Protein AF-A0A963MAW8-F1 (afdb_monomer_lite)

pLDDT: mean 95.19, std 5.26, range [66.62, 98.81]

Secondary structure (DSSP, 8-state):
-EEEE--S----SS-S-HHHHHHHHHHHHH-SSS-EEEEE-TT----HHHHHH-SEEEE---SS---HHHHHHHHHHHHHHHHTTS---------------GGGG-SSSSTHHHHHHHHHHHHHH-TT----------TTS--

Structure (mmCIF, N/CA/C/O backbone):
data_AF-A0A963MAW8-F1
#
_entry.id   AF-A0A963MAW8-F1
#
loop_
_atom_site.group_PDB
_atom_site.id
_atom_site.type_symbol
_atom_site.label_atom_id
_atom_site.label_alt_id
_atom_site.label_comp_id
_atom_site.label_asym_id
_atom_site.label_entity_id
_atom_site.label_seq_id
_atom_site.pdbx_PDB_ins_code
_atom_site.Cartn_x
_atom_site.Cartn_y
_atom_site.Cartn_z
_atom_site.occupancy
_atom_site.B_iso_or_equiv
_atom_site.auth_seq_id
_atom_site.auth_comp_id
_atom_site.auth_asym_id
_atom_site.auth_atom_id
_atom_site.pdbx_PDB_model_num
ATOM 1 N N . GLY A 1 1 ? -6.400 -2.113 16.312 1.00 95.81 1 GLY A N 1
ATOM 2 C CA . GLY A 1 1 ? -6.213 -2.102 14.851 1.00 95.81 1 GLY A CA 1
ATOM 3 C C . GLY A 1 1 ? -5.444 -3.337 14.445 1.00 95.81 1 GLY A C 1
ATOM 4 O O . GLY A 1 1 ? -4.851 -3.975 15.309 1.00 95.81 1 GLY A O 1
ATOM 5 N N . ILE A 1 2 ? -5.472 -3.681 13.165 1.00 98.56 2 ILE A N 1
ATOM 6 C CA . ILE A 1 2 ? -4.675 -4.765 12.582 1.00 98.56 2 ILE A CA 1
ATOM 7 C C . ILE A 1 2 ? -3.672 -4.147 11.616 1.00 98.56 2 ILE A C 1
ATOM 9 O O . ILE A 1 2 ? -4.022 -3.232 10.874 1.00 98.56 2 ILE A O 1
ATOM 13 N N . ILE A 1 3 ? -2.443 -4.656 11.621 1.00 98.56 3 ILE A N 1
ATOM 14 C CA . ILE A 1 3 ? -1.446 -4.355 10.597 1.00 98.56 3 ILE A CA 1
ATOM 15 C C . ILE A 1 3 ? -0.981 -5.657 9.950 1.00 98.56 3 ILE A C 1
ATOM 17 O O . ILE A 1 3 ? -0.649 -6.612 10.653 1.00 98.56 3 ILE A O 1
ATOM 21 N N . LEU A 1 4 ? -0.982 -5.702 8.620 1.00 98.75 4 LEU A N 1
ATOM 22 C CA . LEU A 1 4 ? -0.519 -6.846 7.836 1.00 98.75 4 LEU A CA 1
ATOM 23 C C . LEU A 1 4 ? 0.638 -6.414 6.934 1.00 98.75 4 LEU A C 1
ATOM 25 O O . LEU A 1 4 ? 0.575 -5.358 6.312 1.00 98.75 4 LEU A O 1
ATOM 29 N N . GLY A 1 5 ? 1.678 -7.239 6.839 1.00 98.44 5 GLY A N 1
ATOM 30 C CA . GLY A 1 5 ? 2.670 -7.124 5.770 1.00 98.44 5 GLY A CA 1
ATOM 31 C C . GLY A 1 5 ? 2.288 -8.067 4.643 1.00 98.44 5 GLY A C 1
ATOM 32 O O . GLY A 1 5 ? 2.385 -9.279 4.825 1.00 98.44 5 GLY A O 1
ATOM 33 N N . LEU A 1 6 ? 1.824 -7.525 3.519 1.00 98.44 6 LEU A N 1
ATOM 34 C CA . LEU A 1 6 ? 1.390 -8.296 2.354 1.00 98.44 6 LEU A CA 1
ATOM 35 C C . LEU A 1 6 ? 2.235 -7.912 1.138 1.00 98.44 6 LEU A C 1
ATOM 37 O O . LEU A 1 6 ? 2.795 -6.821 1.077 1.00 98.44 6 LEU A O 1
ATOM 41 N N . HIS A 1 7 ? 2.324 -8.799 0.150 1.00 97.56 7 HIS A N 1
ATOM 42 C CA . HIS A 1 7 ? 3.014 -8.457 -1.091 1.00 97.56 7 HIS A CA 1
ATOM 43 C C . HIS A 1 7 ? 2.157 -7.508 -1.942 1.00 97.56 7 HIS A C 1
ATOM 45 O O . HIS A 1 7 ? 2.654 -6.513 -2.458 1.00 97.56 7 HIS A O 1
ATOM 51 N N . GLY A 1 8 ? 0.857 -7.787 -2.069 1.00 96.69 8 GLY A N 1
ATOM 52 C CA . GLY A 1 8 ? -0.088 -7.014 -2.877 1.00 96.69 8 GLY A CA 1
ATOM 53 C C . GLY A 1 8 ? -0.189 -7.460 -4.333 1.00 96.69 8 GLY A C 1
ATOM 54 O O . GLY A 1 8 ? -0.712 -6.711 -5.148 1.00 96.69 8 GLY A O 1
ATOM 55 N N . ALA A 1 9 ? 0.366 -8.620 -4.678 1.00 95.88 9 ALA A N 1
ATOM 56 C CA . ALA A 1 9 ? 0.284 -9.207 -6.019 1.00 95.88 9 ALA A CA 1
ATOM 57 C C . ALA A 1 9 ? 0.028 -10.724 -5.944 1.00 95.88 9 ALA A C 1
ATOM 59 O O . ALA A 1 9 ? 0.452 -11.476 -6.822 1.00 95.88 9 ALA A O 1
ATOM 60 N N . MET A 1 10 ? -0.595 -11.190 -4.857 1.00 96.00 10 MET A N 1
ATOM 61 C CA . MET A 1 10 ? -0.922 -12.597 -4.676 1.00 96.00 10 MET A CA 1
ATOM 62 C C . MET A 1 10 ? -2.100 -12.967 -5.572 1.00 96.00 10 MET A C 1
ATOM 64 O O . MET A 1 10 ? -3.192 -12.422 -5.443 1.00 96.00 10 MET A O 1
ATOM 68 N N . VAL A 1 11 ? -1.874 -13.967 -6.415 1.00 95.12 11 VAL A N 1
ATOM 69 C CA . VAL A 1 11 ? -2.912 -14.651 -7.188 1.00 95.12 11 VAL A CA 1
ATOM 70 C C . VAL A 1 11 ? -3.123 -16.031 -6.575 1.00 95.12 11 VAL A C 1
ATOM 72 O O . VAL A 1 11 ? -2.165 -16.672 -6.132 1.00 95.12 11 VAL A O 1
ATOM 75 N N . THR A 1 12 ? -4.370 -16.486 -6.531 1.00 94.00 12 THR A N 1
ATOM 76 C CA . THR A 1 12 ? -4.739 -17.820 -6.043 1.00 94.00 12 THR A CA 1
ATOM 77 C C . THR A 1 12 ? -5.367 -18.643 -7.167 1.00 94.00 12 THR A C 1
ATOM 79 O O . THR A 1 12 ? -5.645 -18.134 -8.247 1.00 94.00 12 THR A O 1
ATOM 82 N N . ASP A 1 13 ? -5.595 -19.931 -6.931 1.00 95.25 13 ASP A N 1
ATOM 83 C CA . ASP A 1 13 ? -6.263 -20.824 -7.884 1.00 95.25 13 ASP A CA 1
ATOM 84 C C . ASP A 1 13 ? -7.767 -20.542 -8.046 1.00 95.25 13 ASP A C 1
ATOM 86 O O . ASP A 1 13 ? -8.356 -20.931 -9.054 1.00 95.25 13 ASP A O 1
ATOM 90 N N . PHE A 1 14 ? -8.395 -19.871 -7.076 1.00 95.56 14 PHE A N 1
ATOM 91 C CA . PHE A 1 14 ? -9.832 -19.582 -7.082 1.00 95.56 14 PHE A CA 1
ATOM 92 C C . PHE A 1 14 ? -10.177 -18.089 -7.221 1.00 95.56 14 PHE A C 1
ATOM 94 O O . PHE A 1 14 ? -11.348 -17.765 -7.434 1.00 95.56 14 PHE A O 1
ATOM 101 N N . CYS A 1 15 ? -9.207 -17.177 -7.082 1.00 94.69 15 CYS A N 1
ATOM 102 C CA . CYS A 1 15 ? -9.384 -15.747 -7.337 1.00 94.69 15 CYS A CA 1
ATOM 103 C C . CYS A 1 15 ? -8.078 -15.022 -7.703 1.00 94.69 15 CYS A C 1
ATOM 105 O O . CYS A 1 15 ? -6.996 -15.338 -7.200 1.00 94.69 15 CYS A O 1
ATOM 107 N N . ASP A 1 16 ? -8.237 -13.980 -8.516 1.00 95.06 16 ASP A N 1
ATOM 108 C CA . ASP A 1 16 ? -7.158 -13.133 -9.034 1.00 95.06 16 ASP A CA 1
ATOM 109 C C . ASP A 1 16 ? -6.586 -12.168 -7.984 1.00 95.06 16 ASP A C 1
ATOM 111 O O . ASP A 1 16 ? -5.394 -11.878 -7.971 1.00 95.06 16 ASP A O 1
ATOM 115 N N . ASP A 1 17 ? -7.438 -11.687 -7.075 1.00 96.44 17 ASP A N 1
ATOM 116 C CA . ASP A 1 17 ? -7.090 -10.726 -6.025 1.00 96.44 17 ASP A CA 1
ATOM 117 C C . ASP A 1 17 ? -7.034 -11.416 -4.658 1.00 96.44 17 ASP A C 1
ATOM 119 O O . ASP A 1 17 ? -7.997 -11.398 -3.879 1.00 96.44 17 ASP A O 1
ATOM 123 N N . GLY A 1 18 ? -5.904 -12.066 -4.378 1.00 97.25 18 GLY A N 1
ATOM 124 C CA . GLY A 1 18 ? -5.699 -12.797 -3.134 1.00 97.25 18 GLY A CA 1
ATOM 125 C C . GLY A 1 18 ? -5.713 -11.885 -1.903 1.00 97.25 18 GLY A C 1
ATOM 126 O O . GLY A 1 18 ? -6.335 -12.221 -0.891 1.00 97.25 18 GLY A O 1
ATOM 127 N N . GLU A 1 19 ? -5.058 -10.721 -1.963 1.00 98.00 19 GLU A N 1
ATOM 128 C CA . GLU A 1 19 ? -5.067 -9.761 -0.854 1.00 98.00 19 GLU A CA 1
ATOM 129 C C . GLU A 1 19 ? -6.443 -9.129 -0.629 1.00 98.00 19 GLU A C 1
ATOM 131 O O . GLU A 1 19 ? -6.863 -8.971 0.520 1.00 98.00 19 GLU A O 1
ATOM 136 N N . GLY A 1 20 ? -7.169 -8.782 -1.690 1.00 98.19 20 GLY A N 1
ATOM 137 C CA . GLY A 1 20 ? -8.526 -8.257 -1.588 1.00 98.19 20 GLY A CA 1
AT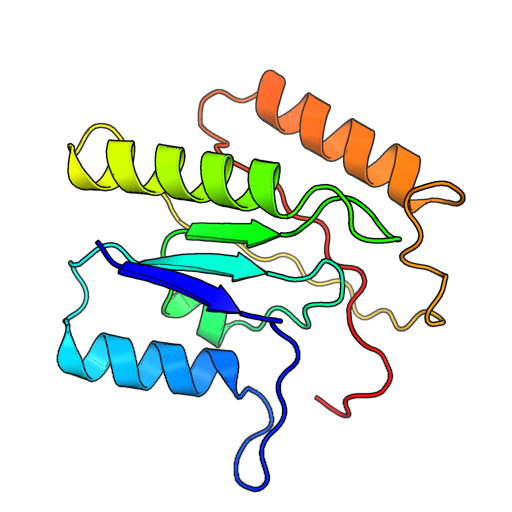OM 138 C C . GLY A 1 20 ? -9.484 -9.254 -0.947 1.00 98.19 20 GLY A C 1
ATOM 139 O O . GLY A 1 20 ? -10.243 -8.867 -0.056 1.00 98.19 20 GLY A O 1
ATOM 140 N N . GLU A 1 21 ? -9.401 -10.532 -1.326 1.00 98.38 21 GLU A N 1
ATOM 141 C CA . GLU A 1 21 ? -10.191 -11.605 -0.713 1.00 98.38 21 GLU A CA 1
ATOM 142 C C . GLU A 1 21 ? -9.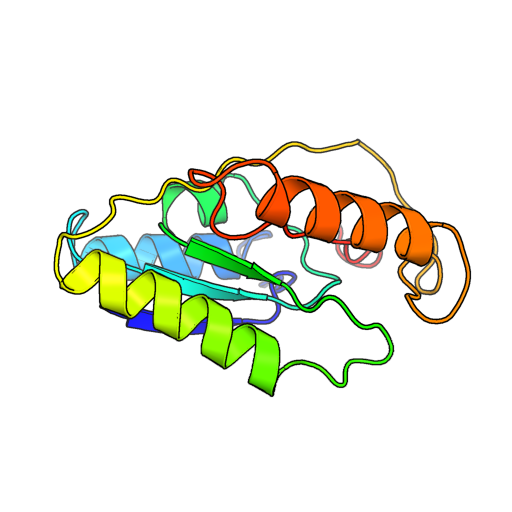830 -11.805 0.766 1.00 98.38 21 GLU A C 1
ATOM 144 O O . GLU A 1 21 ? -10.715 -11.890 1.623 1.00 98.38 21 GLU A O 1
ATOM 149 N N . LEU A 1 22 ? -8.534 -11.819 1.098 1.00 98.62 22 LEU A N 1
ATOM 150 C CA . LEU A 1 22 ? -8.071 -11.905 2.484 1.00 98.62 22 LEU A CA 1
ATOM 151 C C . LEU A 1 22 ? -8.640 -10.762 3.333 1.00 98.62 22 LEU A C 1
ATOM 153 O O . LEU A 1 22 ? -9.172 -10.994 4.421 1.00 98.62 22 LEU A O 1
ATOM 157 N N . LEU A 1 23 ? -8.548 -9.528 2.834 1.00 98.56 23 LEU A N 1
ATOM 158 C CA . LEU A 1 23 ? -9.036 -8.343 3.534 1.00 98.56 23 LEU A CA 1
ATOM 159 C C . LEU A 1 23 ? -10.564 -8.339 3.655 1.00 98.56 23 LEU A C 1
ATOM 161 O O . LEU A 1 23 ? -11.086 -7.952 4.702 1.00 98.56 23 LEU A O 1
ATOM 165 N N . ALA A 1 24 ? -11.287 -8.809 2.635 1.00 98.56 24 ALA A N 1
ATOM 166 C CA . ALA A 1 24 ? -12.740 -8.956 2.683 1.00 98.56 24 ALA A CA 1
ATOM 167 C C . ALA A 1 24 ? -13.170 -9.951 3.773 1.00 98.56 24 ALA A C 1
ATOM 169 O O . ALA A 1 24 ? -14.028 -9.634 4.602 1.00 98.56 24 ALA A O 1
ATOM 170 N N . ARG A 1 25 ? -12.526 -11.125 3.836 1.00 98.50 25 ARG A N 1
ATOM 171 C CA . ARG A 1 25 ? -12.779 -12.123 4.891 1.00 98.50 25 ARG A CA 1
ATOM 172 C C . ARG A 1 25 ? -12.419 -11.596 6.269 1.00 98.50 25 ARG A C 1
ATOM 174 O O . ARG A 1 25 ? -13.180 -11.791 7.214 1.00 98.50 25 ARG A O 1
ATOM 181 N N . LEU A 1 26 ? -11.298 -10.887 6.387 1.00 98.62 26 LEU A N 1
ATOM 182 C CA . LEU A 1 26 ? -10.905 -10.268 7.646 1.00 98.62 26 LEU A CA 1
ATOM 183 C C . LEU A 1 26 ? -11.965 -9.264 8.114 1.00 98.62 26 LEU A C 1
ATOM 185 O O . LEU A 1 26 ? -12.377 -9.307 9.272 1.00 98.62 26 LEU A O 1
ATOM 189 N N . ARG A 1 27 ? -12.474 -8.421 7.207 1.00 98.00 27 ARG A N 1
ATOM 190 C CA . ARG A 1 27 ? -13.558 -7.472 7.493 1.00 98.00 27 ARG A CA 1
ATOM 191 C C . ARG A 1 27 ? -14.854 -8.140 7.922 1.00 98.00 27 ARG A C 1
ATOM 193 O O . ARG A 1 27 ? -15.510 -7.621 8.821 1.00 98.00 27 ARG A O 1
ATOM 200 N N . ALA A 1 28 ? -15.199 -9.286 7.341 1.00 98.56 28 ALA A N 1
ATOM 201 C CA . ALA A 1 28 ? -16.367 -10.054 7.766 1.00 98.56 28 ALA A CA 1
ATOM 202 C C . ALA A 1 28 ? -16.263 -10.532 9.228 1.00 98.56 28 ALA A C 1
ATOM 204 O O . ALA A 1 28 ? -17.284 -10.669 9.896 1.00 98.56 28 ALA A O 1
ATOM 205 N N . VAL A 1 29 ? -15.043 -10.746 9.738 1.00 98.62 29 VAL A N 1
ATOM 206 C CA . VAL A 1 29 ? -14.796 -11.176 11.123 1.00 98.62 29 VAL A CA 1
ATOM 207 C C . VAL A 1 29 ? -14.716 -9.994 12.089 1.00 98.62 29 VAL A C 1
ATOM 209 O O . VAL A 1 29 ? -15.320 -10.034 13.158 1.00 98.62 29 VAL A O 1
ATOM 212 N N . VAL A 1 30 ? -13.959 -8.948 11.744 1.00 98.44 30 VAL A N 1
ATOM 213 C CA . VAL A 1 30 ? -13.634 -7.853 12.685 1.00 98.44 30 VAL A CA 1
ATOM 214 C C . VAL A 1 30 ? -14.582 -6.658 12.599 1.00 98.44 30 VAL A C 1
ATOM 216 O O . VAL A 1 30 ? -14.521 -5.760 13.438 1.00 98.44 30 VAL A O 1
ATOM 219 N N . GLY A 1 31 ? -15.458 -6.637 11.594 1.00 98.06 31 GLY A N 1
ATOM 220 C CA . GLY A 1 31 ? -16.387 -5.544 11.339 1.00 98.06 31 GLY A CA 1
ATOM 221 C C . GLY A 1 31 ? -15.761 -4.337 10.618 1.00 98.06 31 GLY A C 1
ATOM 222 O O . GLY A 1 31 ? -14.558 -4.300 10.326 1.00 98.06 31 GLY A O 1
ATOM 223 N N . PRO A 1 32 ? -16.589 -3.327 10.297 1.00 96.12 32 PRO A N 1
ATOM 224 C CA . PRO A 1 32 ? -16.171 -2.178 9.492 1.00 96.12 32 PRO A CA 1
ATOM 225 C C . PRO A 1 32 ? -15.355 -1.139 10.272 1.00 96.12 32 PRO A C 1
ATOM 227 O O . PRO A 1 32 ? -14.583 -0.410 9.665 1.00 96.12 32 PRO A O 1
ATOM 230 N N . GLU A 1 33 ? -15.489 -1.081 11.600 1.00 96.25 33 GLU A N 1
ATOM 231 C CA . GLU A 1 33 ? -14.931 0.017 12.404 1.00 96.25 33 GLU A CA 1
ATOM 232 C C . GLU A 1 33 ? -13.474 -0.198 12.833 1.00 96.25 33 GLU A C 1
ATOM 234 O O . GLU A 1 33 ? -12.756 0.764 13.096 1.00 96.25 33 GLU A O 1
ATOM 239 N N . LEU A 1 34 ? -13.017 -1.451 12.953 1.00 98.00 34 LEU A N 1
ATOM 240 C CA . LEU A 1 34 ? -11.669 -1.738 13.446 1.00 98.00 34 LEU A CA 1
ATOM 241 C C . LEU A 1 34 ? -10.621 -1.315 12.400 1.00 98.00 34 LEU A C 1
ATOM 243 O O . LEU A 1 34 ? -10.639 -1.876 11.310 1.00 98.00 34 LEU A O 1
ATOM 247 N N . PRO A 1 35 ? -9.674 -0.403 12.691 1.00 98.25 35 PRO A N 1
ATOM 248 C CA . PRO A 1 35 ? -8.742 0.068 11.668 1.00 98.25 35 PRO A CA 1
ATOM 249 C C . PRO A 1 35 ? -7.817 -1.041 11.151 1.00 98.25 35 PRO A C 1
ATOM 251 O O . PRO A 1 35 ? -7.226 -1.771 11.960 1.00 98.25 35 PRO A O 1
ATOM 254 N N . ILE A 1 36 ? -7.664 -1.142 9.829 1.00 98.69 36 ILE A N 1
ATOM 255 C CA . ILE A 1 36 ? -6.767 -2.091 9.154 1.00 98.69 36 ILE A CA 1
ATOM 256 C C . ILE A 1 36 ? -5.740 -1.323 8.320 1.00 98.69 36 ILE A C 1
ATOM 258 O O . ILE A 1 36 ? -6.096 -0.598 7.388 1.00 98.69 36 ILE A O 1
ATOM 262 N N . ALA A 1 37 ? -4.465 -1.538 8.637 1.00 98.75 37 ALA A N 1
ATOM 263 C CA . ALA A 1 37 ? -3.328 -1.079 7.856 1.00 98.75 37 ALA A CA 1
ATOM 264 C C . ALA A 1 37 ? -2.640 -2.245 7.144 1.00 98.75 37 ALA A C 1
ATOM 266 O O . ALA A 1 37 ? -2.547 -3.354 7.671 1.00 98.75 37 ALA A O 1
ATOM 267 N N . VAL A 1 38 ? -2.121 -1.982 5.952 1.00 98.75 38 VAL A N 1
ATOM 268 C CA . VAL A 1 38 ? -1.359 -2.956 5.176 1.00 98.75 38 VAL A CA 1
ATOM 269 C C . VAL A 1 38 ? -0.115 -2.284 4.624 1.00 98.75 38 VAL A C 1
ATOM 271 O O . VAL A 1 38 ? -0.200 -1.210 4.022 1.00 98.75 38 VAL A O 1
ATOM 274 N N . THR A 1 39 ? 1.036 -2.925 4.808 1.00 98.81 39 THR A N 1
ATOM 275 C CA . THR A 1 39 ? 2.225 -2.596 4.024 1.00 98.81 39 THR A CA 1
ATOM 276 C C . THR A 1 39 ? 2.291 -3.466 2.782 1.00 98.81 39 THR A C 1
ATOM 278 O O . THR A 1 39 ? 1.940 -4.644 2.843 1.00 98.81 39 THR A O 1
ATOM 281 N N . LEU A 1 40 ? 2.705 -2.871 1.666 1.00 98.62 40 LEU A N 1
ATOM 282 C CA . LEU A 1 40 ? 2.726 -3.507 0.352 1.00 98.62 40 LEU A CA 1
ATOM 283 C C . LEU A 1 40 ? 4.107 -3.443 -0.289 1.00 98.62 40 LEU A C 1
ATOM 285 O O . LEU A 1 40 ? 4.880 -2.510 -0.053 1.00 98.62 40 LEU A O 1
ATOM 289 N N . ASP A 1 41 ? 4.376 -4.405 -1.164 1.00 97.31 41 ASP A N 1
ATOM 290 C CA . ASP A 1 41 ? 5.509 -4.321 -2.068 1.00 97.31 41 ASP A CA 1
ATOM 291 C C . ASP A 1 41 ? 5.308 -3.187 -3.092 1.00 97.31 41 ASP A C 1
ATOM 293 O O . ASP A 1 41 ? 4.183 -2.834 -3.463 1.00 97.31 41 ASP A O 1
ATOM 297 N N . LEU A 1 42 ? 6.403 -2.615 -3.596 1.00 95.81 42 LEU A N 1
ATOM 298 C CA . LEU A 1 42 ? 6.346 -1.645 -4.694 1.00 95.81 42 LEU A CA 1
ATOM 299 C C . LEU A 1 42 ? 5.710 -2.259 -5.955 1.00 95.81 42 LEU A C 1
ATOM 301 O O . LEU A 1 42 ? 5.051 -1.553 -6.715 1.00 95.81 42 LEU A O 1
ATOM 305 N N . HIS A 1 43 ? 5.837 -3.567 -6.157 1.00 95.00 43 HIS A N 1
ATOM 306 C CA . HIS A 1 43 ? 5.241 -4.304 -7.270 1.00 95.00 43 HIS A CA 1
ATOM 307 C C . HIS A 1 43 ? 3.772 -4.688 -7.040 1.00 95.00 43 HIS A C 1
ATOM 309 O O . HIS A 1 43 ? 3.205 -5.414 -7.852 1.00 95.00 43 HIS A O 1
ATOM 315 N N . ALA A 1 44 ? 3.132 -4.239 -5.957 1.00 95.44 44 ALA A N 1
ATOM 316 C CA . ALA A 1 44 ? 1.733 -4.560 -5.705 1.00 95.44 44 ALA A CA 1
ATOM 317 C C . ALA A 1 44 ? 0.813 -4.143 -6.869 1.00 95.44 44 ALA A C 1
ATOM 319 O O . ALA A 1 44 ? 0.842 -3.004 -7.340 1.00 95.44 44 ALA A O 1
ATOM 320 N N . ASN A 1 45 ? -0.072 -5.053 -7.263 1.00 94.75 45 ASN A N 1
ATOM 321 C CA . ASN A 1 45 ? -1.197 -4.805 -8.153 1.00 94.75 45 ASN A CA 1
ATOM 322 C C . ASN A 1 45 ? -2.388 -4.334 -7.313 1.00 94.75 45 ASN A C 1
ATOM 324 O O . ASN A 1 45 ? -3.354 -5.060 -7.100 1.00 94.75 45 ASN A O 1
ATOM 328 N N . VAL A 1 46 ? -2.305 -3.106 -6.793 1.00 96.12 46 VAL A N 1
ATOM 329 C CA . VAL A 1 46 ? -3.300 -2.588 -5.842 1.00 96.12 46 VAL A CA 1
ATOM 330 C C . VAL A 1 46 ? -4.693 -2.596 -6.468 1.00 96.12 46 VAL A C 1
ATOM 332 O O . VAL A 1 46 ? -4.953 -1.887 -7.448 1.00 96.12 46 VAL A O 1
ATOM 335 N N . THR A 1 47 ? -5.614 -3.356 -5.881 1.00 96.19 47 THR A N 1
ATOM 336 C CA . THR A 1 47 ? -6.973 -3.510 -6.405 1.00 96.19 47 THR A CA 1
ATOM 337 C C . THR A 1 47 ? -7.962 -2.559 -5.735 1.00 96.19 47 THR A C 1
ATOM 339 O O . THR A 1 47 ? -7.711 -1.941 -4.697 1.00 96.19 47 THR A O 1
ATOM 342 N N . ARG A 1 48 ? -9.159 -2.449 -6.322 1.00 96.31 48 ARG A N 1
ATOM 343 C CA . ARG A 1 48 ? -10.268 -1.719 -5.689 1.00 96.31 48 ARG A CA 1
ATOM 344 C C . ARG A 1 48 ? -10.754 -2.404 -4.410 1.00 96.31 48 ARG A C 1
ATOM 346 O O . ARG A 1 48 ? -11.281 -1.711 -3.545 1.00 96.31 48 ARG A O 1
ATOM 353 N N . ALA A 1 49 ? -10.639 -3.730 -4.301 1.00 97.00 49 ALA A N 1
ATOM 354 C CA . ALA A 1 49 ? -11.081 -4.450 -3.111 1.00 97.00 49 ALA A CA 1
ATOM 355 C C . ALA A 1 49 ? -10.140 -4.185 -1.930 1.00 97.00 49 ALA A C 1
ATOM 357 O O . ALA A 1 49 ? -10.629 -3.875 -0.845 1.00 97.00 49 ALA A O 1
ATOM 358 N N . MET A 1 50 ? -8.821 -4.158 -2.158 1.00 97.88 50 MET A N 1
ATOM 359 C CA . MET A 1 50 ? -7.848 -3.756 -1.136 1.00 97.88 50 MET A CA 1
ATOM 360 C C . MET A 1 50 ? -8.167 -2.366 -0.566 1.00 97.88 50 MET A C 1
ATOM 362 O O . MET A 1 50 ? -8.332 -2.227 0.642 1.00 97.88 50 MET A O 1
ATOM 366 N N . CYS A 1 51 ? -8.364 -1.350 -1.420 1.00 97.25 51 CYS A N 1
ATOM 367 C CA . CYS A 1 51 ? -8.708 0.010 -0.967 1.00 97.25 51 CYS A CA 1
ATOM 368 C C . CYS A 1 51 ? -10.073 0.112 -0.271 1.00 97.25 51 CYS A C 1
ATOM 370 O O . CYS A 1 51 ? -10.323 1.069 0.454 1.00 97.25 51 CYS A O 1
ATOM 372 N N . ARG A 1 52 ? -10.985 -0.832 -0.528 1.00 96.94 52 ARG A N 1
ATOM 373 C CA . ARG A 1 52 ? -12.302 -0.877 0.120 1.00 96.94 52 ARG A CA 1
ATOM 374 C C . ARG A 1 52 ? -12.225 -1.482 1.519 1.00 96.94 52 ARG A C 1
ATOM 376 O O . ARG A 1 52 ? -13.022 -1.114 2.375 1.00 96.94 52 ARG A O 1
ATOM 383 N N . HIS A 1 53 ? -11.329 -2.445 1.721 1.00 97.62 53 HIS A N 1
ATOM 384 C CA . HIS A 1 53 ? -11.274 -3.250 2.940 1.00 97.62 53 HIS A CA 1
ATOM 385 C C . HIS A 1 53 ? -10.125 -2.864 3.884 1.00 97.62 53 HIS A C 1
ATOM 387 O O . HIS A 1 53 ? -10.208 -3.179 5.071 1.00 97.62 53 HIS A O 1
ATOM 393 N N . ALA A 1 54 ? -9.110 -2.136 3.419 1.00 97.75 54 ALA A N 1
ATOM 394 C CA . ALA A 1 54 ? -8.069 -1.537 4.253 1.00 97.75 54 ALA A CA 1
ATOM 395 C C . ALA A 1 54 ? -8.218 -0.009 4.320 1.00 97.75 54 ALA A C 1
ATOM 397 O O . ALA A 1 54 ? -8.452 0.645 3.305 1.00 97.75 54 ALA A O 1
ATOM 398 N N . ASP A 1 55 ? -8.043 0.561 5.514 1.00 97.94 55 ASP A N 1
ATOM 399 C CA . ASP A 1 55 ? -8.114 2.013 5.727 1.00 97.94 55 ASP A CA 1
ATOM 400 C C . ASP A 1 55 ? -6.814 2.695 5.288 1.00 97.94 55 ASP A C 1
ATOM 402 O O . ASP A 1 55 ? -6.825 3.825 4.791 1.00 97.94 55 ASP A O 1
ATOM 406 N N . ILE A 1 56 ? -5.696 1.983 5.462 1.00 98.62 56 ILE A N 1
ATOM 407 C CA . ILE A 1 56 ? -4.331 2.470 5.271 1.00 98.62 56 ILE A CA 1
ATOM 408 C C . ILE A 1 56 ? -3.569 1.458 4.407 1.00 98.62 56 ILE A C 1
ATOM 410 O O . ILE A 1 56 ? -3.384 0.312 4.815 1.00 98.62 56 ILE A O 1
ATOM 414 N N . LEU A 1 57 ? -3.092 1.887 3.238 1.00 98.62 57 LEU A N 1
ATOM 415 C CA . LEU A 1 57 ? -2.166 1.130 2.389 1.00 98.62 57 LEU A CA 1
ATOM 416 C C . LEU A 1 57 ? -0.877 1.939 2.206 1.00 98.62 57 LEU A C 1
ATOM 418 O O . LEU A 1 57 ? -0.930 3.052 1.687 1.00 98.62 57 LEU A O 1
ATOM 422 N N . VAL A 1 58 ? 0.270 1.383 2.604 1.00 98.56 58 VAL A N 1
ATOM 423 C CA . VAL A 1 58 ? 1.585 2.037 2.465 1.00 98.56 58 VAL A CA 1
ATOM 424 C C . VAL A 1 58 ? 2.551 1.083 1.776 1.00 98.56 58 VAL A C 1
ATOM 426 O O . VAL A 1 58 ? 2.798 -0.018 2.255 1.00 98.56 58 VAL A O 1
ATOM 429 N N . SER A 1 59 ? 3.112 1.489 0.646 1.00 98.38 59 SER A N 1
ATOM 430 C CA . SER A 1 59 ? 4.000 0.639 -0.147 1.00 98.38 59 SER A CA 1
ATOM 431 C C . SER A 1 59 ? 5.467 0.978 0.076 1.00 98.38 59 SER A C 1
ATOM 433 O O . SER A 1 59 ? 5.819 2.094 0.468 1.00 98.38 59 SER A O 1
ATOM 435 N N . TYR A 1 60 ? 6.342 0.021 -0.216 1.00 98.00 60 TYR A N 1
ATOM 436 C CA . TYR A 1 60 ? 7.773 0.287 -0.332 1.00 98.00 60 TYR A CA 1
ATOM 437 C C . TYR A 1 60 ? 8.022 1.373 -1.382 1.00 98.00 60 TYR A C 1
ATOM 439 O O . TYR A 1 60 ? 7.314 1.472 -2.385 1.00 98.00 60 TYR A O 1
ATOM 447 N N . GLN A 1 61 ? 9.054 2.184 -1.165 1.00 97.00 61 GLN A N 1
ATOM 448 C CA . GLN A 1 61 ? 9.479 3.209 -2.119 1.00 97.00 61 GLN A CA 1
ATOM 449 C C . GLN A 1 61 ? 10.889 2.937 -2.649 1.00 97.00 61 GLN A C 1
ATOM 451 O O . GLN A 1 61 ? 11.508 3.829 -3.232 1.00 97.00 61 GLN A O 1
ATOM 456 N N . THR A 1 62 ? 11.433 1.742 -2.412 1.00 96.69 62 THR A N 1
ATOM 457 C CA . THR A 1 62 ? 12.728 1.329 -2.954 1.00 96.69 62 THR A CA 1
ATOM 458 C C . THR A 1 62 ? 12.615 0.032 -3.742 1.00 96.69 62 THR A C 1
ATOM 460 O O . THR A 1 62 ? 11.910 -0.878 -3.323 1.00 96.69 62 THR A O 1
ATOM 463 N N . TYR A 1 63 ? 13.311 -0.051 -4.874 1.00 94.56 63 TYR A N 1
ATOM 464 C CA . TYR A 1 63 ? 13.587 -1.267 -5.632 1.00 94.56 63 TYR A CA 1
ATOM 465 C C . TYR A 1 63 ? 15.032 -1.195 -6.172 1.00 94.56 63 TYR A C 1
ATOM 467 O O . TYR A 1 63 ? 15.303 -0.318 -7.005 1.00 94.56 63 TYR A O 1
ATOM 475 N N . PRO A 1 64 ? 15.965 -2.060 -5.706 1.00 94.44 64 PRO A N 1
ATOM 476 C CA . PRO A 1 64 ? 15.791 -3.150 -4.726 1.00 94.44 64 PRO A CA 1
ATOM 477 C C . PRO A 1 64 ? 15.241 -2.707 -3.359 1.00 94.44 64 PRO A C 1
ATOM 479 O O . PRO A 1 64 ? 15.536 -1.605 -2.899 1.00 94.44 64 PRO A O 1
ATOM 482 N N . HIS A 1 65 ? 14.428 -3.560 -2.727 1.00 96.25 65 HIS A N 1
ATOM 483 C CA . HIS A 1 65 ? 13.723 -3.226 -1.485 1.00 96.25 65 HIS A CA 1
ATOM 484 C C . HIS A 1 65 ? 14.683 -3.187 -0.292 1.00 96.25 65 HIS A C 1
ATOM 486 O O . HIS A 1 65 ? 15.248 -4.204 0.106 1.00 96.25 65 HIS A O 1
ATOM 492 N N . VAL A 1 66 ? 14.847 -2.008 0.301 1.00 97.44 66 VAL A N 1
ATOM 493 C CA . VAL A 1 66 ? 15.661 -1.784 1.508 1.00 97.44 66 VAL A CA 1
ATOM 494 C C . VAL A 1 66 ? 14.926 -0.959 2.569 1.00 97.44 66 VAL A C 1
ATOM 496 O O . VAL A 1 66 ? 15.456 -0.734 3.656 1.00 97.44 66 VAL A O 1
ATOM 499 N N . ASP A 1 67 ? 13.698 -0.512 2.284 1.00 97.75 67 ASP A N 1
ATOM 500 C CA . ASP A 1 67 ? 12.930 0.399 3.138 1.00 97.75 67 ASP A CA 1
ATOM 501 C C . ASP A 1 67 ? 11.734 -0.239 3.864 1.00 97.75 67 ASP A C 1
ATOM 503 O O . ASP A 1 67 ? 10.966 0.473 4.503 1.00 97.75 67 ASP A O 1
ATOM 507 N N . MET A 1 68 ? 11.630 -1.572 3.886 1.00 98.12 68 MET A N 1
ATOM 508 C CA . MET A 1 68 ? 10.522 -2.317 4.516 1.00 98.12 68 MET A CA 1
ATOM 509 C C . MET A 1 68 ? 10.270 -1.903 5.976 1.00 98.12 68 MET A C 1
ATOM 511 O O . MET A 1 68 ? 9.127 -1.712 6.390 1.00 98.12 68 MET A O 1
ATOM 515 N N . ARG A 1 69 ? 11.339 -1.705 6.768 1.00 98.12 69 ARG A N 1
ATOM 516 C CA . ARG A 1 69 ? 11.229 -1.236 8.163 1.00 98.12 69 ARG A CA 1
ATOM 517 C C . ARG A 1 69 ? 10.638 0.171 8.243 1.00 98.12 69 ARG A C 1
ATOM 519 O O . ARG A 1 69 ? 9.835 0.437 9.131 1.00 98.12 69 ARG A O 1
ATOM 526 N N . ARG A 1 70 ? 11.052 1.069 7.345 1.00 97.88 70 ARG A N 1
ATOM 527 C CA . ARG A 1 70 ? 10.548 2.446 7.288 1.00 97.88 70 ARG A CA 1
ATOM 528 C C . ARG A 1 70 ? 9.065 2.449 6.922 1.00 97.88 70 ARG A C 1
ATOM 530 O O . ARG A 1 70 ? 8.292 3.079 7.627 1.00 97.88 70 ARG A O 1
ATOM 537 N N . THR A 1 71 ? 8.676 1.684 5.903 1.00 98.50 71 THR A N 1
ATOM 538 C CA . THR A 1 71 ? 7.273 1.515 5.490 1.00 98.50 71 THR A CA 1
ATOM 539 C C . THR A 1 71 ? 6.412 0.954 6.624 1.00 98.50 71 THR A C 1
ATOM 541 O O . THR A 1 71 ? 5.310 1.436 6.862 1.00 98.50 71 THR A O 1
ATOM 544 N N . GLY A 1 72 ? 6.923 -0.033 7.371 1.00 98.56 72 GLY A N 1
ATOM 545 C CA . GLY A 1 72 ? 6.245 -0.571 8.554 1.00 98.56 72 GLY A CA 1
ATOM 546 C C . GLY A 1 72 ? 6.027 0.465 9.657 1.00 98.56 72 GLY A C 1
ATOM 547 O O . GLY A 1 72 ? 4.943 0.510 10.237 1.00 98.56 72 GLY A O 1
ATOM 548 N N . LEU A 1 73 ? 7.029 1.308 9.929 1.00 98.56 73 LEU A N 1
ATOM 549 C CA . LEU A 1 73 ? 6.906 2.403 10.897 1.00 98.56 73 LEU A CA 1
ATOM 550 C C . LEU A 1 73 ? 5.867 3.432 10.452 1.00 98.56 73 LEU A C 1
ATOM 552 O O . LEU A 1 73 ? 4.988 3.761 11.235 1.00 98.56 73 LEU A O 1
ATOM 556 N N . GLU A 1 74 ? 5.913 3.866 9.194 1.00 98.44 74 GLU A N 1
ATOM 557 C CA . GLU A 1 74 ? 4.960 4.832 8.635 1.00 98.44 74 GLU A CA 1
ATOM 558 C C . GLU A 1 74 ? 3.513 4.319 8.723 1.00 98.44 74 GLU A C 1
ATOM 560 O O . GLU A 1 74 ? 2.642 4.983 9.285 1.00 98.44 74 GLU A O 1
ATOM 565 N N . ALA A 1 75 ? 3.255 3.087 8.268 1.00 98.69 75 ALA A N 1
ATOM 566 C CA . ALA A 1 75 ? 1.932 2.471 8.388 1.00 98.69 75 ALA A CA 1
ATOM 567 C C . ALA A 1 75 ? 1.491 2.318 9.854 1.00 98.69 75 ALA A C 1
ATOM 569 O O . ALA A 1 75 ? 0.325 2.550 10.181 1.00 98.69 75 ALA A O 1
ATOM 570 N N . GLY A 1 76 ? 2.419 1.948 10.742 1.00 98.69 76 GLY A N 1
ATOM 571 C CA . GLY A 1 76 ? 2.172 1.822 12.176 1.00 98.69 76 GLY A CA 1
ATOM 572 C C . GLY A 1 76 ? 1.826 3.153 12.845 1.00 98.69 76 GLY A C 1
ATOM 573 O O . GLY A 1 76 ? 0.905 3.200 13.656 1.00 98.69 76 GLY A O 1
ATOM 574 N N . GLU A 1 77 ? 2.503 4.240 12.478 1.00 98.56 77 GLU A N 1
ATOM 575 C CA . GLU A 1 77 ? 2.230 5.590 12.979 1.00 98.56 77 GLU A CA 1
ATOM 576 C C . GLU A 1 77 ? 0.845 6.078 12.543 1.00 98.56 77 GLU A C 1
ATOM 578 O O . GLU A 1 77 ? 0.066 6.553 13.374 1.00 98.56 77 GLU A O 1
ATOM 583 N N . ILE A 1 78 ? 0.487 5.895 11.267 1.00 98.62 78 ILE A N 1
ATOM 584 C CA . ILE A 1 78 ? -0.851 6.240 10.765 1.00 98.62 78 ILE A CA 1
ATOM 585 C C . ILE A 1 78 ? -1.916 5.402 11.487 1.00 98.62 78 ILE A C 1
ATOM 587 O O . ILE A 1 78 ? -2.935 5.939 11.935 1.00 98.62 78 ILE A O 1
ATOM 591 N N . LEU A 1 79 ? -1.677 4.098 11.665 1.00 98.75 79 LEU A N 1
ATOM 592 C CA . LEU A 1 79 ?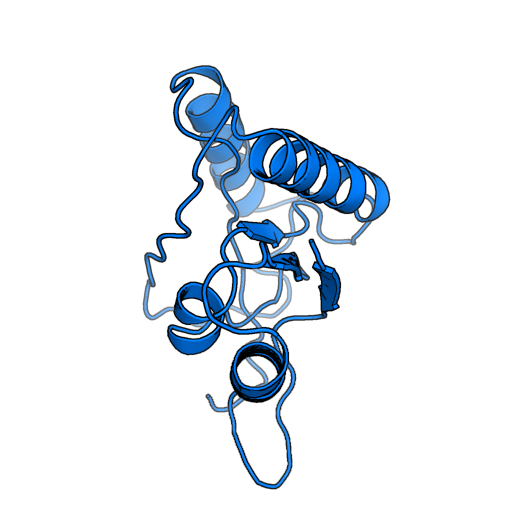 -2.593 3.212 12.384 1.00 98.75 79 LEU A CA 1
ATOM 593 C C . LEU A 1 79 ? -2.760 3.639 13.847 1.00 98.75 79 LEU A C 1
ATOM 595 O O . LEU A 1 79 ? -3.886 3.692 14.339 1.00 98.75 79 LEU A O 1
ATOM 599 N N . GLN A 1 80 ? -1.669 3.980 14.532 1.00 98.69 80 GLN A N 1
ATOM 600 C CA . GLN A 1 80 ? -1.690 4.425 15.924 1.00 98.69 80 GLN A CA 1
ATOM 601 C C . GLN A 1 80 ? -2.532 5.689 16.097 1.00 98.69 80 GLN A C 1
ATOM 603 O O . GLN A 1 80 ? -3.431 5.714 16.938 1.00 98.69 80 GLN A O 1
ATOM 608 N N . ARG A 1 81 ? -2.303 6.708 15.263 1.00 98.62 81 ARG A N 1
ATOM 609 C CA . ARG A 1 81 ? -3.074 7.962 15.286 1.00 98.62 81 ARG A CA 1
ATOM 610 C C . ARG A 1 81 ? -4.550 7.734 14.952 1.00 98.62 81 ARG A C 1
ATOM 612 O O . ARG A 1 81 ? -5.428 8.371 15.531 1.00 98.62 81 ARG A O 1
ATOM 619 N N . THR A 1 82 ? -4.837 6.784 14.061 1.00 98.56 82 THR A N 1
ATOM 620 C CA . THR A 1 82 ? -6.213 6.379 13.732 1.00 98.56 82 THR A CA 1
ATOM 621 C C . THR A 1 82 ? -6.904 5.729 14.929 1.00 98.56 82 THR A C 1
ATOM 623 O O . THR A 1 82 ? -8.028 6.091 15.267 1.00 98.56 82 THR A O 1
ATOM 626 N N . MET A 1 83 ? -6.229 4.806 15.621 1.00 98.38 83 MET A N 1
ATOM 627 C CA . MET A 1 83 ? -6.760 4.165 16.831 1.00 98.38 83 MET A CA 1
ATOM 628 C C . MET A 1 83 ? -6.948 5.153 17.987 1.00 98.38 83 MET A C 1
ATOM 630 O O . MET A 1 83 ? -7.874 4.987 18.776 1.00 98.38 83 MET A O 1
ATOM 634 N N . ALA A 1 84 ? -6.105 6.185 18.072 1.00 98.38 84 ALA A N 1
ATOM 635 C CA . ALA A 1 84 ? -6.247 7.280 19.029 1.00 98.38 84 ALA A CA 1
ATOM 636 C C . ALA A 1 84 ? -7.394 8.254 18.679 1.00 98.38 84 ALA A C 1
ATOM 638 O O . ALA A 1 84 ? -7.719 9.132 19.475 1.00 98.38 84 ALA A O 1
ATOM 639 N N . GLY A 1 85 ? -8.024 8.110 17.506 1.00 97.88 85 GLY A N 1
ATOM 640 C CA . GLY A 1 85 ? -9.100 8.987 17.040 1.00 97.88 85 GLY A CA 1
ATOM 641 C C . GLY A 1 85 ? -8.629 10.360 16.555 1.00 97.88 85 GLY A C 1
ATOM 642 O O . GLY A 1 85 ? -9.460 11.230 16.300 1.00 97.88 85 GLY A O 1
ATOM 643 N N . GLU A 1 86 ? -7.319 10.558 16.406 1.00 98.25 86 GLU A N 1
ATOM 644 C CA . GLU A 1 86 ? -6.712 11.822 15.971 1.00 98.25 86 GLU A CA 1
ATOM 645 C C . GLU A 1 86 ? -6.928 12.076 14.477 1.00 98.25 86 GLU A C 1
ATOM 647 O O . GLU A 1 86 ? -7.031 13.220 14.038 1.00 98.25 86 GLU A O 1
ATOM 652 N N . ILE A 1 87 ? -6.986 10.999 13.691 1.00 97.81 87 ILE A N 1
ATOM 653 C CA . ILE A 1 87 ? -7.194 11.024 12.243 1.00 97.81 87 ILE A CA 1
ATOM 654 C C . ILE A 1 87 ? -8.178 9.933 11.818 1.00 97.81 87 ILE A C 1
ATOM 656 O O . ILE A 1 87 ? -8.398 8.953 12.528 1.00 97.81 87 ILE A O 1
ATOM 660 N N . ARG A 1 88 ? -8.770 10.102 10.632 1.00 96.19 88 ARG A N 1
ATOM 661 C CA . ARG A 1 88 ? -9.671 9.127 9.996 1.00 96.19 88 ARG A CA 1
ATOM 662 C C . ARG A 1 88 ? -9.258 8.945 8.532 1.00 96.19 88 ARG A C 1
ATOM 664 O O . ARG A 1 88 ? -9.862 9.574 7.659 1.00 96.19 88 ARG A O 1
ATOM 671 N N . PRO A 1 89 ? -8.183 8.183 8.263 1.00 96.00 89 PRO A N 1
ATOM 672 C CA . PRO A 1 89 ? -7.645 8.046 6.921 1.00 96.00 89 PRO A CA 1
ATOM 673 C C . PRO A 1 89 ? -8.647 7.355 5.997 1.00 96.00 89 PRO A C 1
ATOM 675 O O . PRO A 1 89 ? -9.462 6.535 6.418 1.00 96.00 89 PRO A O 1
ATOM 678 N N . ARG A 1 90 ? -8.563 7.693 4.713 1.00 90.50 90 ARG A N 1
ATOM 679 C CA . ARG A 1 90 ? -9.204 6.954 3.627 1.00 90.50 90 ARG A CA 1
ATOM 680 C C . ARG A 1 90 ? -8.161 6.695 2.559 1.00 90.50 90 ARG A C 1
ATOM 682 O O . ARG A 1 90 ? -7.424 7.607 2.193 1.00 90.50 90 ARG A O 1
ATOM 689 N N . THR A 1 91 ? -8.143 5.483 2.024 1.00 95.06 91 THR A N 1
ATOM 690 C CA . THR A 1 91 ? -7.265 5.140 0.908 1.00 95.06 91 THR A CA 1
ATOM 691 C C . THR A 1 91 ? -7.966 5.422 -0.419 1.00 95.06 91 THR A C 1
ATOM 693 O O . THR A 1 91 ? -9.082 4.961 -0.665 1.00 95.06 91 THR A O 1
ATOM 696 N N . ILE A 1 92 ? -7.302 6.180 -1.291 1.00 94.06 92 ILE A N 1
ATOM 697 C CA . ILE A 1 92 ? -7.770 6.502 -2.643 1.00 94.06 92 ILE A CA 1
ATOM 698 C C . ILE A 1 92 ? -6.786 5.901 -3.643 1.00 94.06 92 ILE A C 1
ATOM 700 O O . ILE A 1 92 ? -5.576 5.939 -3.439 1.00 94.06 92 ILE A O 1
ATOM 704 N N . ARG A 1 93 ? -7.312 5.366 -4.746 1.00 94.94 93 ARG A N 1
ATOM 705 C CA . ARG A 1 93 ? -6.527 4.750 -5.818 1.00 94.94 93 ARG A CA 1
ATOM 706 C C . ARG A 1 93 ? -6.788 5.446 -7.144 1.00 94.94 93 ARG A C 1
ATOM 708 O O . ARG A 1 93 ? -7.926 5.482 -7.611 1.00 94.94 93 ARG A O 1
ATOM 715 N N . ALA A 1 94 ? -5.716 5.885 -7.792 1.00 94.88 94 ALA A N 1
ATOM 716 C CA . ALA A 1 94 ? -5.695 6.196 -9.216 1.00 94.88 94 ALA A CA 1
ATOM 717 C C . ALA A 1 94 ? -4.978 5.060 -9.959 1.00 94.88 94 ALA A C 1
ATOM 719 O O . ALA A 1 94 ? -4.008 4.507 -9.451 1.00 94.88 94 ALA A O 1
ATOM 720 N N . HIS A 1 95 ? -5.467 4.691 -11.142 1.00 91.50 95 HIS A N 1
ATOM 721 C CA . HIS A 1 95 ? -4.884 3.616 -11.943 1.00 91.50 95 HIS A CA 1
ATOM 722 C C . HIS A 1 95 ? -4.648 4.076 -13.367 1.00 91.50 95 HIS A C 1
ATOM 724 O O . HIS A 1 95 ? -5.560 4.597 -14.009 1.00 91.50 95 HIS A O 1
ATOM 73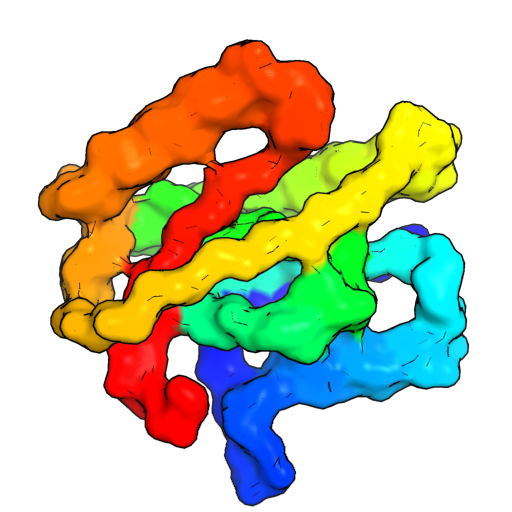0 N N . LEU A 1 96 ? -3.431 3.844 -13.842 1.00 88.06 96 LEU A N 1
ATOM 731 C CA . LEU A 1 96 ? -3.026 4.082 -15.216 1.00 88.06 96 LEU A CA 1
ATOM 732 C C . LEU A 1 96 ? -2.918 2.715 -15.900 1.00 88.06 96 LEU A C 1
ATOM 734 O O . LEU A 1 96 ? -2.154 1.888 -15.410 1.00 88.06 96 LEU A O 1
ATOM 738 N N . PRO A 1 97 ? -3.670 2.451 -16.986 1.00 84.94 97 PRO A N 1
ATOM 739 C CA . PRO A 1 97 ? -3.582 1.187 -17.710 1.00 84.94 97 PRO A CA 1
ATOM 740 C C . PRO A 1 97 ? -2.244 1.134 -18.456 1.00 84.94 97 PRO A C 1
ATOM 742 O O . PRO A 1 97 ? -2.123 1.607 -19.585 1.00 84.94 97 PRO A O 1
ATOM 745 N N . MET A 1 98 ? -1.223 0.621 -17.780 1.00 85.31 98 MET A N 1
ATOM 746 C CA . MET A 1 98 ? 0.151 0.566 -18.256 1.00 85.31 98 MET A CA 1
ATOM 747 C C . MET A 1 98 ? 0.773 -0.750 -17.802 1.00 85.31 98 MET A C 1
ATOM 749 O O . MET A 1 98 ? 0.588 -1.163 -16.662 1.00 85.31 98 MET A O 1
ATOM 753 N N . ILE A 1 99 ? 1.524 -1.376 -18.701 1.00 79.56 99 ILE A N 1
ATOM 754 C CA . ILE A 1 99 ? 2.370 -2.529 -18.409 1.00 79.56 99 ILE A CA 1
ATOM 755 C C . ILE A 1 99 ? 3.792 -2.095 -18.735 1.00 79.56 99 ILE A C 1
ATOM 757 O O . ILE A 1 99 ? 4.032 -1.539 -19.808 1.00 79.56 99 ILE A O 1
ATOM 761 N N . ASP A 1 100 ? 4.710 -2.329 -17.808 1.00 77.44 100 ASP A N 1
ATOM 762 C CA . ASP A 1 100 ? 6.133 -2.071 -17.999 1.00 77.44 100 ASP A CA 1
ATOM 763 C C . ASP A 1 100 ? 6.925 -3.355 -17.736 1.00 77.44 100 ASP A C 1
ATOM 765 O O . ASP A 1 100 ? 6.419 -4.320 -17.152 1.00 77.44 100 ASP A O 1
ATOM 769 N N . G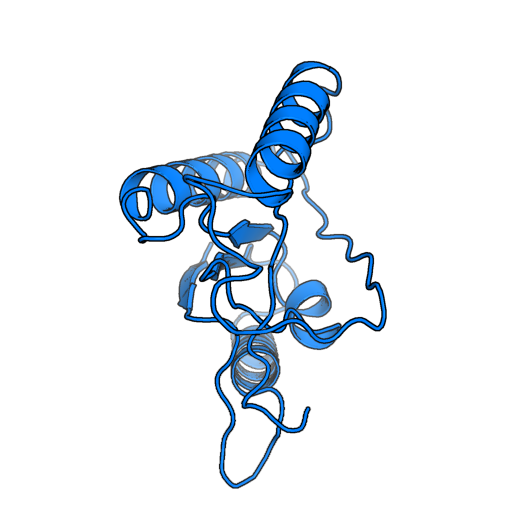LU A 1 101 ? 8.169 -3.389 -18.198 1.00 79.25 101 GLU A N 1
ATOM 770 C CA . GLU A 1 101 ? 9.070 -4.484 -17.866 1.00 79.25 101 GLU A CA 1
ATOM 771 C C . GLU A 1 101 ? 9.463 -4.440 -16.380 1.00 79.25 101 GLU A C 1
ATOM 773 O O . GLU A 1 101 ? 9.314 -3.425 -15.701 1.00 79.25 101 GLU A O 1
ATOM 778 N N . VAL A 1 102 ? 9.957 -5.561 -15.850 1.00 66.62 102 VAL A N 1
ATOM 779 C CA . VAL A 1 102 ? 10.162 -5.741 -14.402 1.00 66.62 102 VAL A CA 1
ATOM 780 C C . VAL A 1 102 ? 11.094 -4.691 -13.773 1.00 66.62 102 VAL A C 1
ATOM 782 O O . VAL A 1 102 ? 10.909 -4.329 -12.615 1.00 66.62 102 VAL A O 1
ATOM 785 N N . ASN A 1 103 ? 12.070 -4.156 -14.514 1.00 77.69 103 ASN A N 1
ATOM 786 C CA . ASN A 1 103 ? 12.968 -3.102 -14.034 1.00 77.69 103 ASN A CA 1
ATOM 787 C C . ASN A 1 103 ? 12.437 -1.677 -14.255 1.00 77.69 103 ASN A C 1
ATOM 789 O O . ASN A 1 103 ? 13.042 -0.736 -13.735 1.00 77.69 103 ASN A O 1
ATOM 793 N N . GLY A 1 104 ? 11.292 -1.494 -14.920 1.00 81.88 104 GLY A N 1
ATOM 794 C CA . GLY A 1 104 ? 10.626 -0.195 -15.062 1.00 81.88 104 GLY A CA 1
ATOM 795 C C . GLY A 1 104 ? 10.229 0.421 -13.713 1.00 81.88 104 GLY A C 1
ATOM 796 O O . GLY A 1 104 ? 10.159 1.643 -13.562 1.00 81.88 104 GLY A O 1
ATOM 797 N N . GLY A 1 105 ? 10.068 -0.428 -12.689 1.00 89.12 105 GLY A N 1
ATOM 798 C CA . GLY A 1 105 ? 9.823 -0.040 -11.300 1.00 89.12 105 GLY A CA 1
ATOM 799 C C . GLY A 1 105 ? 11.061 0.358 -10.487 1.00 89.12 105 GLY A C 1
ATOM 800 O O . GLY A 1 105 ? 10.912 0.726 -9.321 1.00 89.12 105 GLY A O 1
ATOM 801 N N . ARG A 1 106 ? 12.283 0.271 -11.041 1.00 94.06 106 ARG A N 1
ATOM 802 C CA . ARG A 1 106 ? 13.524 0.553 -10.292 1.00 94.06 106 ARG A CA 1
ATOM 803 C C . ARG A 1 106 ? 13.539 1.967 -9.745 1.00 94.06 106 ARG A C 1
ATOM 805 O O . ARG A 1 106 ? 13.170 2.911 -10.428 1.00 94.06 106 ARG A O 1
ATOM 812 N N . THR A 1 107 ? 14.017 2.122 -8.517 1.00 95.00 107 THR A N 1
ATOM 813 C CA . THR A 1 107 ? 14.012 3.420 -7.821 1.00 95.00 107 THR A CA 1
ATOM 814 C C . THR A 1 107 ? 15.411 3.986 -7.611 1.00 95.00 107 THR A C 1
ATOM 816 O O . THR A 1 107 ? 15.575 5.031 -6.989 1.00 95.00 107 THR A O 1
ATOM 819 N N . ASP A 1 108 ? 16.437 3.288 -8.076 1.00 94.19 108 ASP A N 1
ATOM 820 C CA . ASP A 1 108 ? 17.826 3.738 -8.108 1.00 94.19 108 ASP A CA 1
ATOM 821 C C . ASP A 1 108 ? 18.202 4.345 -9.476 1.00 94.19 108 ASP A C 1
ATOM 823 O O . ASP A 1 108 ? 19.134 5.147 -9.577 1.00 94.19 108 ASP A O 1
ATOM 827 N N . VAL A 1 109 ? 17.403 4.074 -10.512 1.00 92.00 109 VAL A N 1
ATOM 828 C CA . VAL A 1 109 ? 17.477 4.657 -11.861 1.00 92.00 109 VAL A CA 1
ATOM 829 C C . VAL A 1 109 ? 16.070 4.911 -12.416 1.00 92.00 109 VAL A C 1
ATOM 831 O O . VAL A 1 109 ? 15.082 4.525 -11.807 1.00 92.00 109 VAL A O 1
ATOM 834 N N . GLY A 1 110 ? 15.965 5.567 -13.573 1.00 90.50 110 GLY A N 1
ATOM 835 C CA . GLY A 1 110 ? 14.697 5.683 -14.301 1.00 90.50 110 GLY A CA 1
ATOM 836 C C . GLY A 1 110 ? 13.671 6.650 -13.697 1.00 90.50 110 GLY A C 1
ATOM 837 O O . GLY A 1 110 ? 13.951 7.425 -12.779 1.00 90.50 110 GLY A O 1
ATOM 838 N N . ALA A 1 111 ? 12.461 6.624 -14.264 1.00 90.62 111 ALA A N 1
ATOM 839 C CA . ALA A 1 111 ? 11.413 7.616 -14.012 1.00 90.62 111 ALA A CA 1
ATOM 840 C C . ALA A 1 111 ? 10.809 7.544 -12.599 1.00 90.62 111 ALA A C 1
ATOM 842 O O . ALA A 1 111 ? 10.296 8.544 -12.091 1.00 90.62 111 ALA A O 1
ATOM 843 N N . MET A 1 112 ? 10.875 6.385 -11.937 1.00 93.62 112 MET A N 1
ATOM 844 C CA . MET A 1 112 ? 10.326 6.211 -10.589 1.00 93.62 112 MET A CA 1
ATOM 845 C C . MET A 1 112 ? 11.015 7.097 -9.547 1.00 93.62 112 MET A C 1
ATOM 847 O O . MET A 1 112 ? 10.355 7.531 -8.607 1.00 93.62 112 MET A O 1
ATOM 851 N N . ARG A 1 113 ? 12.294 7.454 -9.738 1.00 95.00 113 ARG A N 1
ATOM 852 C CA . ARG A 1 113 ? 13.008 8.392 -8.852 1.00 95.00 113 ARG A CA 1
ATOM 853 C C . ARG A 1 113 ? 12.296 9.734 -8.736 1.00 95.00 113 ARG A C 1
ATOM 855 O O . ARG A 1 113 ? 12.021 10.196 -7.632 1.00 95.00 113 ARG A O 1
ATOM 862 N N . GLU A 1 114 ? 11.985 10.342 -9.877 1.00 95.62 114 GLU A N 1
ATOM 863 C CA . GLU A 1 114 ? 11.312 11.640 -9.922 1.00 95.62 114 GLU A CA 1
ATOM 864 C C . GLU A 1 114 ? 9.873 11.525 -9.405 1.00 95.62 114 GLU A C 1
ATOM 866 O O . GLU A 1 114 ? 9.422 12.357 -8.618 1.00 95.62 114 GLU A O 1
ATOM 871 N N . ARG A 1 115 ? 9.165 10.454 -9.785 1.00 95.19 115 ARG A N 1
ATOM 872 C CA . ARG A 1 115 ? 7.791 10.189 -9.332 1.00 95.19 115 ARG A CA 1
ATOM 873 C C . ARG A 1 115 ? 7.710 10.081 -7.806 1.00 95.19 115 ARG A C 1
ATOM 875 O O . ARG A 1 115 ? 6.865 10.731 -7.198 1.00 95.19 115 ARG A O 1
ATOM 882 N N . LEU A 1 116 ? 8.617 9.328 -7.183 1.00 96.81 116 LEU A N 1
ATOM 883 C CA . LEU A 1 116 ? 8.681 9.175 -5.727 1.00 96.81 116 LEU A CA 1
ATOM 884 C C . LEU A 1 116 ? 9.143 10.455 -5.023 1.00 96.81 116 LEU A C 1
ATOM 886 O O . LEU A 1 116 ? 8.629 10.783 -3.957 1.00 96.81 116 LEU A O 1
ATOM 890 N N . GLN A 1 117 ? 10.070 11.217 -5.612 1.00 97.00 117 GLN A N 1
ATOM 891 C CA . GLN A 1 117 ? 10.447 12.526 -5.072 1.00 97.00 117 GLN A CA 1
ATOM 892 C C . GLN A 1 117 ? 9.248 13.481 -5.048 1.00 97.00 117 GLN A C 1
ATOM 894 O O . GLN A 1 117 ? 9.031 14.174 -4.054 1.00 97.00 117 GLN A O 1
ATOM 899 N N . ARG A 1 118 ? 8.441 13.485 -6.114 1.00 97.62 118 ARG A N 1
ATOM 900 C CA . ARG A 1 118 ? 7.204 14.268 -6.184 1.00 97.62 118 ARG A CA 1
ATOM 901 C C . ARG A 1 118 ? 6.155 13.792 -5.180 1.00 97.62 118 ARG A C 1
ATOM 903 O O . ARG A 1 118 ? 5.524 14.641 -4.562 1.00 97.62 118 ARG A O 1
ATOM 910 N N . ALA A 1 119 ? 5.999 12.481 -4.990 1.00 97.19 119 ALA A N 1
ATOM 911 C CA . ALA A 1 119 ? 5.111 11.921 -3.968 1.00 97.19 119 ALA A CA 1
ATOM 912 C C . ALA A 1 119 ? 5.485 12.416 -2.562 1.00 97.19 119 ALA A C 1
ATOM 914 O O . ALA A 1 119 ? 4.645 12.982 -1.869 1.00 97.19 119 ALA A O 1
ATOM 915 N N . ARG A 1 120 ? 6.770 12.332 -2.194 1.00 96.38 120 ARG A N 1
ATOM 916 C CA . ARG A 1 120 ? 7.272 12.825 -0.898 1.00 96.38 120 ARG A CA 1
ATOM 917 C C . ARG A 1 120 ? 7.096 14.332 -0.724 1.00 96.38 120 ARG A C 1
ATOM 919 O O . ARG A 1 120 ? 6.752 14.799 0.355 1.00 96.38 120 ARG A O 1
ATOM 926 N N . ALA A 1 121 ? 7.343 15.111 -1.778 1.00 97.69 121 ALA A N 1
ATOM 927 C CA . ALA A 1 121 ? 7.113 16.553 -1.736 1.00 97.69 121 ALA A CA 1
ATOM 928 C C . ALA A 1 121 ? 5.623 16.878 -1.542 1.00 97.69 121 ALA A C 1
ATOM 930 O O . ALA A 1 121 ? 5.290 17.807 -0.810 1.00 97.69 121 ALA A O 1
ATOM 931 N N . TRP A 1 122 ? 4.733 16.095 -2.158 1.00 97.38 122 TRP A N 1
ATOM 932 C CA . TRP A 1 122 ? 3.291 16.256 -2.013 1.00 97.38 122 TRP A CA 1
ATOM 933 C C . TRP A 1 122 ? 2.822 15.993 -0.577 1.00 97.38 122 TRP A C 1
ATOM 935 O O . TRP A 1 122 ? 2.092 16.822 -0.038 1.00 97.38 122 TRP A O 1
ATOM 945 N N . GLU A 1 123 ? 3.295 14.912 0.054 1.00 97.00 123 GLU A N 1
ATOM 946 C CA . GLU A 1 123 ? 3.049 14.602 1.476 1.00 97.00 123 GLU A CA 1
ATOM 947 C C . GLU A 1 123 ? 3.480 15.758 2.394 1.00 97.00 123 GLU A C 1
ATOM 949 O O . GLU A 1 123 ? 2.760 16.141 3.307 1.00 97.00 123 GLU A O 1
ATOM 954 N N . GLN A 1 124 ? 4.636 16.377 2.127 1.00 96.38 124 GLN A N 1
ATOM 955 C CA . GLN A 1 124 ? 5.141 17.499 2.932 1.00 96.38 124 GLN A CA 1
ATOM 956 C C . GLN A 1 124 ? 4.331 18.791 2.762 1.00 96.38 124 GLN A C 1
ATOM 958 O O . GLN A 1 124 ? 4.299 19.625 3.665 1.00 96.38 124 GLN A O 1
ATOM 963 N N . GLN A 1 125 ? 3.714 18.982 1.597 1.00 97.56 125 GLN A N 1
ATOM 964 C CA . GLN A 1 125 ? 2.943 20.184 1.271 1.00 97.56 125 GLN A CA 1
ATOM 965 C C . GLN A 1 125 ? 1.482 20.102 1.731 1.00 97.56 125 GLN A C 1
ATOM 967 O O . GLN A 1 125 ? 0.834 21.141 1.855 1.00 97.56 125 GLN A O 1
ATOM 972 N N . HIS A 1 126 ? 0.970 18.897 1.997 1.00 97.19 126 HIS A N 1
ATOM 973 C CA . HIS A 1 126 ? -0.439 18.653 2.303 1.00 97.19 126 HIS A CA 1
ATOM 974 C C . HIS A 1 126 ? -0.570 17.886 3.618 1.00 97.19 126 HIS A C 1
ATOM 976 O O . HIS A 1 126 ? -0.412 16.671 3.668 1.00 97.19 126 HIS A O 1
ATOM 982 N N . ALA A 1 127 ? -0.887 18.604 4.699 1.00 93.94 127 ALA A N 1
ATOM 983 C CA . ALA A 1 127 ? -0.967 18.034 6.048 1.00 93.94 127 ALA A CA 1
ATOM 984 C C . ALA A 1 127 ? -2.060 16.954 6.218 1.00 93.94 127 ALA A C 1
ATOM 986 O O . ALA A 1 127 ? -2.034 16.194 7.187 1.00 93.94 127 ALA A O 1
ATOM 987 N N . ASP A 1 128 ? -3.025 16.897 5.300 1.00 95.12 128 ASP A N 1
ATOM 988 C CA . ASP A 1 128 ? -4.100 15.906 5.227 1.00 95.12 128 ASP A CA 1
ATOM 989 C C . ASP A 1 128 ? -3.744 14.670 4.379 1.00 95.12 128 ASP A C 1
ATOM 991 O O . ASP A 1 128 ? -4.537 13.730 4.297 1.00 95.12 128 ASP A O 1
ATOM 995 N N . VAL A 1 129 ? -2.544 14.629 3.791 1.00 97.25 129 VAL A N 1
ATOM 996 C CA . VAL A 1 129 ? -2.011 13.473 3.066 1.00 97.25 129 VAL A CA 1
ATOM 997 C C . VAL A 1 129 ? -0.987 12.756 3.937 1.00 97.25 129 VAL A C 1
ATOM 999 O O . VAL A 1 129 ? 0.127 13.226 4.137 1.00 97.25 129 VAL A O 1
ATOM 1002 N N . PHE A 1 130 ? -1.364 11.587 4.452 1.00 97.19 130 PHE A N 1
ATOM 1003 C CA . PHE A 1 130 ? -0.516 10.841 5.387 1.00 97.19 130 PHE A CA 1
ATOM 1004 C C . PHE A 1 130 ? 0.544 9.966 4.710 1.00 97.19 130 PHE A C 1
ATOM 1006 O O . PHE A 1 130 ? 1.565 9.691 5.329 1.00 97.19 130 PHE A O 1
ATOM 1013 N N . SER A 1 131 ? 0.284 9.503 3.484 1.00 97.81 131 SER A N 1
ATOM 1014 C CA . SER A 1 131 ? 1.206 8.694 2.680 1.00 97.81 131 SER A CA 1
ATOM 1015 C C . SER A 1 131 ? 0.750 8.656 1.220 1.00 97.81 131 SER A C 1
ATOM 1017 O O . SER A 1 131 ? -0.452 8.619 0.937 1.00 97.81 131 SER A O 1
ATOM 1019 N N . VAL A 1 132 ? 1.697 8.632 0.287 1.00 98.06 132 VAL A N 1
ATOM 1020 C CA . VAL A 1 132 ? 1.502 8.468 -1.152 1.00 98.06 132 VAL A CA 1
ATOM 1021 C C . VAL A 1 132 ? 2.373 7.313 -1.634 1.00 98.06 132 VAL A C 1
ATOM 1023 O O . VAL A 1 132 ? 3.599 7.387 -1.707 1.00 98.06 132 VAL A O 1
ATOM 1026 N N . SER A 1 133 ? 1.711 6.232 -2.035 1.00 97.44 133 SER A N 1
ATOM 1027 C CA . SER A 1 133 ? 2.360 5.071 -2.642 1.00 97.44 133 SER A CA 1
ATOM 1028 C C . SER A 1 133 ? 2.297 5.142 -4.165 1.00 97.44 133 SER A C 1
ATOM 1030 O O . SER A 1 133 ? 1.258 5.473 -4.735 1.00 97.44 133 SER A O 1
ATOM 1032 N N . ILE A 1 134 ? 3.404 4.803 -4.829 1.00 96.31 134 ILE A N 1
ATOM 1033 C CA . ILE A 1 134 ? 3.448 4.599 -6.280 1.00 96.31 134 ILE A CA 1
ATOM 1034 C C . ILE A 1 134 ? 3.907 3.169 -6.523 1.00 96.31 134 ILE A C 1
ATOM 1036 O O . ILE A 1 134 ? 5.069 2.844 -6.285 1.00 96.31 134 ILE A O 1
ATOM 1040 N N . ASN A 1 135 ? 2.989 2.336 -7.001 1.00 94.75 135 ASN A N 1
ATOM 1041 C CA . ASN A 1 135 ? 3.260 0.937 -7.291 1.00 94.75 135 ASN A CA 1
ATOM 1042 C C . ASN A 1 135 ? 3.593 0.755 -8.774 1.00 94.75 135 ASN A C 1
ATOM 1044 O O . ASN A 1 135 ? 2.918 1.316 -9.638 1.00 94.75 135 ASN A O 1
ATOM 1048 N N . ALA A 1 136 ? 4.633 -0.025 -9.062 1.00 93.38 136 ALA A N 1
ATOM 1049 C CA . ALA A 1 136 ? 5.024 -0.372 -10.428 1.00 93.38 136 ALA A CA 1
ATOM 1050 C C . ALA A 1 136 ? 4.174 -1.508 -11.018 1.00 93.38 136 ALA A C 1
ATOM 1052 O O . ALA A 1 136 ? 4.168 -1.697 -12.231 1.00 93.38 136 ALA A O 1
ATOM 1053 N N . GLY A 1 137 ? 3.451 -2.235 -10.161 1.00 92.00 137 GLY A N 1
ATOM 1054 C CA . GLY A 1 137 ? 2.717 -3.435 -10.537 1.00 92.00 137 GLY A CA 1
ATOM 1055 C C . GLY A 1 137 ? 3.630 -4.629 -10.819 1.00 92.00 137 GLY A C 1
ATOM 1056 O O . GLY A 1 137 ? 4.859 -4.526 -10.874 1.00 92.00 137 GLY A O 1
ATOM 1057 N N . PHE A 1 138 ? 3.004 -5.785 -10.994 1.00 91.19 138 PHE A N 1
ATOM 1058 C CA . PHE A 1 138 ? 3.651 -7.045 -11.311 1.00 91.19 138 PHE A CA 1
ATOM 1059 C C . PHE A 1 138 ? 3.072 -7.601 -12.611 1.00 91.19 138 PHE A C 1
ATOM 1061 O O . PHE A 1 138 ? 2.019 -8.236 -12.624 1.00 91.19 138 PHE A O 1
ATOM 1068 N N . ALA A 1 139 ? 3.791 -7.376 -13.714 1.00 88.31 139 ALA A N 1
ATOM 1069 C CA . ALA A 1 139 ? 3.345 -7.680 -15.077 1.00 88.31 139 ALA A CA 1
ATOM 1070 C C . ALA A 1 139 ? 3.196 -9.181 -15.400 1.00 88.31 139 ALA A C 1
ATOM 1072 O O . ALA A 1 139 ? 2.770 -9.535 -16.495 1.00 88.31 139 ALA A O 1
ATOM 1073 N N . ARG A 1 140 ? 3.594 -10.076 -14.487 1.00 85.75 140 ARG A N 1
ATOM 1074 C CA . ARG A 1 140 ? 3.473 -11.534 -14.665 1.00 85.75 140 ARG A CA 1
ATOM 1075 C C . ARG A 1 140 ? 2.237 -12.123 -13.974 1.00 85.75 140 ARG A C 1
ATOM 1077 O O . ARG A 1 140 ? 2.156 -13.340 -13.845 1.00 85.75 140 ARG A O 1
ATOM 1084 N N . ALA A 1 141 ? 1.315 -11.274 -13.526 1.00 84.56 141 ALA A N 1
ATOM 1085 C CA . ALA A 1 141 ? -0.018 -11.660 -13.082 1.00 84.56 141 ALA A CA 1
ATOM 1086 C C . ALA A 1 141 ? -1.043 -11.203 -14.133 1.00 84.56 141 ALA A C 1
ATOM 1088 O O . ALA A 1 141 ? -1.002 -10.051 -14.558 1.00 84.56 141 ALA A O 1
ATOM 1089 N N . ASP A 1 142 ? -1.921 -12.109 -14.559 1.00 81.94 142 ASP A N 1
ATOM 1090 C CA . ASP A 1 142 ? -2.990 -11.843 -15.533 1.00 81.94 142 ASP A CA 1
ATOM 1091 C C . ASP A 1 142 ? -4.270 -11.420 -14.793 1.00 81.94 142 ASP A C 1
ATOM 1093 O O . ASP A 1 142 ? -5.179 -12.229 -14.623 1.00 81.94 142 ASP A O 1
ATOM 1097 N N . ILE A 1 143 ? -4.269 -10.192 -14.246 1.00 77.69 143 ILE A N 1
ATOM 1098 C CA . ILE A 1 143 ? -5.304 -9.657 -13.335 1.00 77.69 143 ILE A CA 1
ATOM 1099 C C . ILE A 1 143 ? -5.683 -8.198 -13.620 1.00 77.69 143 ILE A C 1
ATOM 1101 O O . ILE A 1 143 ? -4.842 -7.451 -14.172 1.00 77.69 143 ILE A O 1
#

Sequence (143 aa):
GIILGLHGAMVTDFCDDGEGELLARLRAVVGPELPIAVTLDLHANVTRAMCRHADILVSYQTYPHVDMRRTGLEAGEILQRTMAGEIRPRTIRAHLPMIDEVNGGRTDVGAMRERLQRARAWEQQHADVFSVSINAGFARADI

Radius of gyration: 14.88 Å; chains: 1; bounding box: 34×41×37 Å

Foldseek 3Di:
DEEEEDAQQDQDPVGRGPQLVVLVVVCVVPPDQQAYEYEYELQHPHDPSNQVRHQYYFYALAVVGDCSVVSVVLRVVVNVCVVVVVDRGHDDDDDDPDADPPCCSHCVDHDSVVVVVVQVVVCVVDVNDSGDRNHNHDNPRPD

=== Feature glossary ===
The record interlea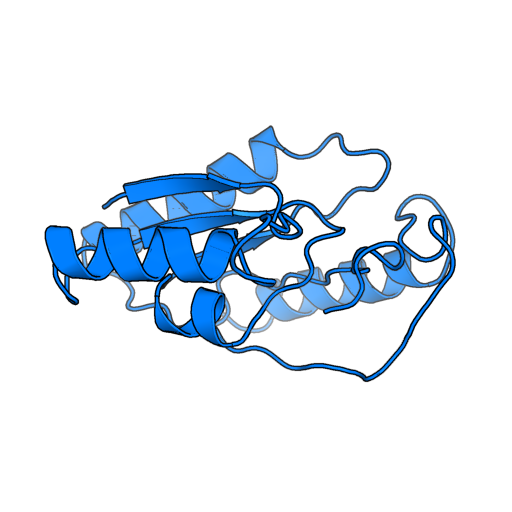ves many kinds of information about one protein. Here is each kind framed as the question it answers.

Q: What does the local fold look like, residue by residue?
A: A 3Di character summarizes, for each residue, the relative orientation of the Cα frame of its nearest spatial neighbor. Because it encodes fold topology rather than chemistry, 3Di alignments detect remote structural similarity that sequence alignment misses.

Q: Which residues are in helices, strands, or loops?
A: Secondary structure is the local, repeating backbone conformation. DSSP classifies it into eight states by reading the hydrogen-bond network: three helix types (H, G, I), two β types (E, B), two non-regular types (T, S), and unstructured coil (-).

Q: How big and how compact is the whole molecule?
A: Three whole-structure scalars: the radius of gyration (RMS distance of Cα from centroid, in Å), the count of Cα–Cα contacts (pairs closer than 8 Å and separated by more than four residues in sequence — i.e. tertiary, not local, contacts), and the bounding-box dimensions. Together they distinguish compact globular folds from extended fibres or disordered chains.

Q: How confident is the AlphaFold model at each residue?
A: For AlphaFold models, the B-factor field carries pLDDT — the model's own estimate of local accuracy on a 0–100 scale. Regions with pLDDT<50 should be treated as essentially unmodeled; they often correspond to intrinsically disordered segments.

Q: What family and function is it annotated with?
A: Functional annotations link the protein to curated databases. InterPro entries identify conserved domains and families by matching the sequence against member-database signatures (Pfam, PROSITE, CDD, …). Gene Ontology (GO) terms describe molecular function, biological process, and cellular component in a controlled vocabulary. CATH places the structure in a hierarchical fold classification (Class/Architecture/Topology/Homologous-superfamily). The organism is the source species.

Q: What known structures does this most resemble?
A: Nearest PDB neighbors are the top structural matches found by Foldseek when searching this structure against the entire Protein Data Bank. Each hit reports a TM-score (0 to 1; >0.5 almost always implies the same fold) and an E-value. These are *structural* homologs — they may share no detectable sequence similarity.

Q: Which residues are buried vs exposed?
A: Solvent-accessible surface area (SASA) is the area in Å² traced out by the centre of a 1.4 Å probe sphere (a water molecule) rolled over the protein's van der Waals surface (Shrake–Rupley / Lee–Richards construction). Buried residues have near-zero SASA; fully exposed residues can exceed 200 Å². The total SASA scales roughly with the number of surface residues.

Q: What are the backbone torsion angles?
A: φ (phi) and ψ (psi) are the two rotatable backbone dihedrals per residue: φ is the C(i-1)–N–Cα–C torsion, ψ is the N–Cα–C–N(i+1) torsion, both in degrees on (−180°, 180°]. α-helical residues cluster near (−60°, −45°); β-strand residues near (−120°, +130°). A Ramachandran plot is simply a scatter of (φ, ψ) for every residue.

Q: Are the domains correctly placed relative to each other?
A: Predicted aligned error is AlphaFold's pairwise confidence. Unlike pLDDT (per-residue), PAE is per-residue-pair and captures whether two parts of the structure are correctly placed relative to each other. Units are ångströms of expected positional error.

Q: What if only a Cα trace is available?
A: P-SEA three-state annotation labels each residue as helix, strand, or coil based purely on the geometry of the Cα trace. It serves as a fallback when the full backbone (and thus DSSP) is unavailable.

Q: What is the amino-acid chain?
A: This is the polypeptide sequence — one letter per residue, N-terminus first. Length ranges from a few dozen residues for small domains to over a thousand for large multi-domain proteins.

Q: What do the rendered images show?
A: The six renders are orthographic views along the three Cartesian axes in both directions. Representation (cartoon, sticks, or surface) and color scheme (sequence-rainbow or by-chain) vary across proteins so the training set covers all the common visualization conventions.

Q: What do the diagnostic plots show?
A: Plot images: a contact map (which residues are close in 3D, as an N×N binary image), a Ramachandran scatter (backbone torsion angles, revealing secondary-structure composition at a glance), and — for AlphaFold structures — a PAE heatmap (pairwise prediction confidence).

Q: How mobile is each atom in the crystal?
A: B-factor (Debye–Waller factor) reflects atomic displacement in the crystal lattice. It is an experimental observable (units Å²), not a prediction; low values mean the atom is pinned down, high values mean it moves or is heterogeneous across the crystal.

Q: Where is each backbone atom in 3D?
A: The mmCIF table is the protein's shape written out atom by atom. For each backbone N, Cα, C, and carbonyl O, it records an (x, y, z) coordinate triple in Å plus the residue type, chain letter, and residue number.